Protein AF-Q9ALG6-F1 (afdb_monomer)

Structure (mmCIF, N/CA/C/O backbone):
data_AF-Q9ALG6-F1
#
_entry.id   AF-Q9ALG6-F1
#
loop_
_atom_site.group_PDB
_atom_site.id
_atom_site.type_symbol
_atom_site.label_atom_id
_atom_site.label_alt_id
_atom_site.label_comp_id
_atom_site.label_asym_id
_atom_site.label_entity_id
_atom_site.label_seq_id
_atom_site.pdbx_PDB_ins_code
_atom_site.Cartn_x
_atom_site.Cartn_y
_atom_site.Cartn_z
_atom_site.occupancy
_atom_site.B_iso_or_equiv
_atom_site.auth_seq_id
_atom_site.auth_comp_id
_atom_site.auth_asym_id
_atom_site.auth_atom_id
_atom_site.pdbx_PDB_model_num
ATOM 1 N N . ILE A 1 1 ? -3.244 8.779 3.032 1.00 97.69 1 ILE A N 1
ATOM 2 C CA . ILE A 1 1 ? -4.307 8.192 3.898 1.00 97.69 1 ILE A CA 1
ATOM 3 C C . ILE A 1 1 ? -5.654 8.780 3.487 1.00 97.69 1 ILE A C 1
ATOM 5 O O . ILE A 1 1 ? -5.703 9.960 3.162 1.00 97.69 1 ILE A O 1
ATOM 9 N N . ILE A 1 2 ? -6.731 7.988 3.468 1.00 98.56 2 ILE A N 1
ATOM 10 C CA . ILE A 1 2 ? -8.093 8.449 3.151 1.00 98.56 2 ILE A CA 1
ATOM 11 C C . ILE A 1 2 ? -9.007 8.186 4.352 1.00 98.56 2 ILE A C 1
ATOM 13 O O . ILE A 1 2 ? -9.319 7.035 4.659 1.00 98.56 2 ILE A O 1
ATOM 17 N N . GLY A 1 3 ? -9.448 9.254 5.018 1.00 98.38 3 GLY A N 1
ATOM 18 C CA . GLY A 1 3 ? -10.378 9.164 6.141 1.00 98.38 3 GLY A CA 1
ATOM 19 C C . GLY A 1 3 ? -11.777 8.725 5.698 1.00 98.38 3 GLY A C 1
ATOM 20 O O . GLY A 1 3 ? -12.337 9.259 4.738 1.00 98.38 3 GLY A O 1
ATOM 21 N N . ARG A 1 4 ? -12.351 7.758 6.413 1.00 98.62 4 ARG A N 1
ATOM 22 C CA . ARG A 1 4 ? -13.741 7.312 6.267 1.00 98.62 4 ARG A CA 1
ATOM 23 C C . ARG A 1 4 ? -14.350 7.045 7.640 1.00 98.62 4 ARG A C 1
ATOM 25 O O . ARG A 1 4 ? -13.661 6.517 8.514 1.00 98.62 4 ARG A O 1
ATOM 32 N N . TYR A 1 5 ? -15.628 7.387 7.765 1.00 98.56 5 TYR A N 1
ATOM 33 C CA . TYR A 1 5 ? -16.458 7.192 8.949 1.00 98.56 5 TYR A CA 1
ATOM 34 C C . TYR A 1 5 ? -17.792 6.588 8.515 1.00 98.56 5 TYR A C 1
ATOM 36 O O . TYR A 1 5 ? -18.331 7.005 7.484 1.00 98.56 5 TYR A O 1
ATOM 44 N N . CYS A 1 6 ? -18.314 5.612 9.258 1.00 98.12 6 CYS A N 1
ATOM 45 C CA . CYS A 1 6 ? -19.659 5.100 8.997 1.00 98.12 6 CYS A CA 1
ATOM 46 C C . CYS A 1 6 ? -20.723 6.099 9.481 1.00 98.12 6 CYS A C 1
ATOM 48 O O . CYS A 1 6 ? -20.524 6.797 10.477 1.00 98.12 6 CYS A O 1
ATOM 50 N N . ASP A 1 7 ? -21.873 6.136 8.817 1.00 98.38 7 ASP A N 1
ATOM 51 C CA . ASP A 1 7 ? -23.000 7.014 9.160 1.00 98.38 7 ASP A CA 1
ATOM 52 C C . ASP A 1 7 ? -23.850 6.497 10.339 1.00 98.38 7 ASP A C 1
ATOM 54 O O . ASP A 1 7 ? -24.670 7.235 10.884 1.00 98.38 7 ASP A O 1
ATOM 58 N N . GLN A 1 8 ? -23.627 5.251 10.775 1.00 98.25 8 GLN A N 1
ATOM 59 C CA . GLN A 1 8 ? -24.343 4.596 11.876 1.00 98.25 8 GLN A CA 1
ATOM 60 C C . GLN A 1 8 ? -23.394 4.045 12.963 1.00 98.25 8 GLN A C 1
ATOM 62 O O . GLN A 1 8 ? -23.413 2.846 13.261 1.00 98.25 8 GLN A O 1
ATOM 67 N N . PRO A 1 9 ? -22.583 4.894 13.625 1.00 98.00 9 PRO A N 1
ATOM 68 C CA . PRO A 1 9 ? -21.525 4.449 14.543 1.00 98.00 9 PRO A CA 1
ATOM 69 C C . PRO A 1 9 ? -22.042 3.744 15.802 1.00 98.00 9 PRO A C 1
ATOM 71 O O . PRO A 1 9 ? -21.320 2.962 16.409 1.00 98.00 9 PRO A O 1
ATOM 74 N N . LYS A 1 10 ? -23.300 3.978 16.199 1.00 98.12 10 LYS A N 1
ATOM 75 C CA . LYS A 1 10 ? -23.923 3.255 17.320 1.00 98.12 10 LYS A CA 1
ATOM 76 C C . LYS A 1 10 ? -24.298 1.818 16.952 1.00 98.12 10 LYS A C 1
ATOM 78 O O . LYS A 1 10 ? -24.231 0.947 17.810 1.00 98.12 10 LYS A O 1
ATOM 83 N N . MET A 1 11 ? -24.704 1.579 15.700 1.00 98.38 11 MET A N 1
ATOM 84 C CA . MET A 1 11 ? -25.036 0.234 15.214 1.00 98.38 11 MET A CA 1
ATOM 85 C C . MET A 1 11 ? -23.779 -0.547 14.821 1.00 98.38 11 MET A C 1
ATOM 87 O O . MET A 1 11 ? -23.721 -1.752 15.042 1.00 98.38 11 MET A O 1
ATOM 91 N N . PHE A 1 12 ? -22.763 0.139 14.287 1.00 98.31 12 PHE A N 1
ATOM 92 C CA . PHE A 1 12 ? -21.523 -0.474 13.806 1.00 98.31 12 PHE A CA 1
ATOM 93 C C . PHE A 1 12 ? -20.277 0.192 14.418 1.00 98.31 12 PHE A C 1
ATOM 95 O O . PHE A 1 12 ? -19.478 0.797 13.699 1.00 98.31 12 PHE A O 1
ATOM 102 N N . PRO A 1 13 ? -20.072 0.082 15.743 1.00 97.94 13 PRO A N 1
ATOM 103 C CA . PRO A 1 13 ? -18.983 0.784 16.426 1.00 97.94 13 PRO A CA 1
ATOM 104 C C . PRO A 1 13 ? -17.587 0.368 15.941 1.00 97.94 13 PRO A C 1
ATOM 106 O O . PRO A 1 13 ? -16.689 1.203 15.905 1.00 97.94 13 PRO A O 1
ATOM 109 N N . GLY A 1 14 ? -17.408 -0.881 15.492 1.00 97.81 14 GLY A N 1
ATOM 110 C CA . GLY A 1 14 ? -16.122 -1.388 14.990 1.00 97.81 14 GLY A CA 1
ATOM 111 C C . GLY A 1 14 ? -15.624 -0.737 13.693 1.00 97.81 14 GLY A C 1
ATOM 112 O O . GLY A 1 14 ? -14.458 -0.889 13.352 1.00 97.81 14 GLY A O 1
ATOM 113 N N . VAL A 1 15 ? -16.483 -0.001 12.978 1.00 98.25 15 VAL A N 1
ATOM 114 C CA . VAL A 1 15 ? -16.123 0.739 11.752 1.00 98.25 15 VAL A CA 1
ATOM 115 C C . VAL A 1 15 ? -16.491 2.221 11.846 1.00 98.25 15 VAL A C 1
ATOM 117 O O . VAL A 1 15 ? -16.595 2.909 10.828 1.00 98.25 15 VAL A O 1
ATOM 120 N N . ALA A 1 16 ? -16.675 2.732 13.072 1.00 98.38 16 ALA A N 1
ATOM 121 C CA . ALA A 1 16 ? -16.908 4.154 13.307 1.00 98.38 16 ALA A CA 1
ATOM 122 C C . ALA A 1 16 ? -15.798 4.999 12.663 1.00 98.38 16 ALA A C 1
ATOM 124 O O . ALA A 1 16 ? -16.094 5.973 11.976 1.00 98.38 16 ALA A O 1
ATOM 125 N N . HIS A 1 17 ? -14.544 4.562 12.808 1.00 98.69 17 HIS A N 1
ATOM 126 C CA . HIS A 1 17 ? -13.409 4.989 11.994 1.00 98.69 17 HIS A CA 1
ATOM 127 C C . HIS A 1 17 ? -12.962 3.798 11.147 1.00 98.69 17 HIS A C 1
ATOM 129 O O . HIS A 1 17 ? -12.770 2.702 11.670 1.00 98.69 17 HIS A O 1
ATOM 135 N N . PHE A 1 18 ? -12.805 4.003 9.841 1.00 98.69 18 PHE A N 1
ATOM 136 C CA . PHE A 1 18 ? -12.393 2.934 8.931 1.00 98.69 18 PHE A CA 1
ATOM 137 C C . PHE A 1 18 ? -11.503 3.476 7.812 1.00 98.69 18 PHE A C 1
ATOM 139 O O . PHE A 1 18 ? -11.839 3.469 6.627 1.00 98.69 18 PHE A O 1
ATOM 146 N N . HIS A 1 19 ? -10.374 4.049 8.216 1.00 98.81 19 HIS A N 1
ATOM 147 C CA . HIS A 1 19 ? -9.469 4.770 7.331 1.00 98.81 19 HIS A CA 1
ATOM 148 C C . HIS A 1 19 ? -8.710 3.827 6.398 1.00 98.81 19 HIS A C 1
ATOM 150 O O . HIS A 1 19 ? -8.310 2.731 6.783 1.00 98.81 19 HIS A O 1
ATOM 156 N N . THR A 1 20 ? -8.485 4.271 5.165 1.00 98.81 20 THR A N 1
ATOM 157 C CA . THR A 1 20 ? -7.667 3.546 4.191 1.00 98.81 20 THR A CA 1
ATOM 158 C C . THR A 1 20 ? -6.244 4.092 4.188 1.00 98.81 20 THR A C 1
ATOM 160 O O . THR A 1 20 ? -6.038 5.296 3.990 1.00 98.81 20 THR A O 1
ATOM 163 N N . VAL A 1 21 ? -5.259 3.210 4.325 1.00 98.88 21 VAL A N 1
ATOM 164 C CA . VAL A 1 21 ? -3.838 3.547 4.200 1.00 98.88 21 VAL A CA 1
ATOM 165 C C . VAL A 1 21 ? -3.332 3.002 2.866 1.00 98.88 21 VAL A C 1
ATOM 167 O O . VAL A 1 21 ? -3.574 1.849 2.515 1.00 98.88 21 VAL A O 1
ATOM 170 N N . ARG A 1 22 ? -2.702 3.876 2.075 1.00 98.88 22 ARG A N 1
ATOM 171 C CA . ARG A 1 22 ? -2.061 3.509 0.808 1.00 98.88 22 ARG A CA 1
ATOM 172 C C . ARG A 1 22 ? -0.587 3.303 1.098 1.00 98.88 22 ARG A C 1
ATOM 174 O O . ARG A 1 22 ? 0.027 4.219 1.635 1.00 98.88 22 ARG A O 1
ATOM 181 N N . VAL A 1 23 ? -0.064 2.140 0.748 1.00 98.75 23 VAL A N 1
ATOM 182 C CA . VAL A 1 23 ? 1.338 1.758 0.920 1.00 98.75 23 VAL A CA 1
ATOM 183 C C . VAL A 1 23 ? 1.955 1.626 -0.467 1.00 98.75 23 VAL A C 1
ATOM 185 O O . VAL A 1 23 ? 1.354 1.012 -1.356 1.00 98.75 23 VAL A O 1
ATOM 188 N N . ASN A 1 24 ? 3.122 2.235 -0.663 1.00 98.62 24 ASN A N 1
ATOM 189 C CA . ASN A 1 24 ? 3.806 2.218 -1.946 1.00 98.62 24 ASN A CA 1
ATOM 190 C C . ASN A 1 24 ? 4.197 0.777 -2.318 1.00 98.62 24 ASN A C 1
ATOM 192 O O . ASN A 1 24 ? 4.656 0.001 -1.478 1.00 98.62 24 ASN A O 1
ATOM 196 N N . GLN A 1 25 ? 3.971 0.390 -3.573 1.00 98.56 25 GLN A N 1
ATOM 197 C CA . GLN A 1 25 ? 4.277 -0.954 -4.059 1.00 98.56 25 GLN A CA 1
ATOM 198 C C . GLN A 1 25 ? 5.613 -0.988 -4.816 1.00 98.56 25 GLN A C 1
ATOM 200 O O . GLN A 1 25 ? 5.920 -0.042 -5.543 1.00 98.56 25 GLN A O 1
ATOM 205 N N . PRO A 1 26 ? 6.360 -2.107 -4.793 1.00 98.19 26 PRO A N 1
ATOM 206 C CA . PRO A 1 26 ? 7.478 -2.295 -5.708 1.00 98.19 26 PRO A CA 1
ATOM 207 C C . PRO A 1 26 ? 7.008 -2.252 -7.170 1.00 98.19 26 PRO A C 1
ATOM 209 O O . PRO A 1 26 ? 5.952 -2.795 -7.529 1.00 98.19 26 PRO A O 1
ATOM 212 N N . SER A 1 27 ? 7.820 -1.643 -8.036 1.00 98.12 27 SER A N 1
ATOM 213 C CA . SER A 1 27 ? 7.596 -1.614 -9.484 1.00 98.12 27 SER A CA 1
ATOM 214 C C . SER A 1 27 ? 7.332 -3.023 -10.029 1.00 98.12 27 SER A C 1
ATOM 216 O O . SER A 1 27 ? 8.011 -3.988 -9.690 1.00 98.12 27 SER A O 1
ATOM 218 N N . GLY A 1 28 ? 6.288 -3.175 -10.847 1.00 97.56 28 GLY A N 1
ATOM 219 C CA . GLY A 1 28 ? 5.892 -4.481 -11.389 1.00 97.56 28 GLY A CA 1
ATOM 220 C C . GLY A 1 28 ? 5.209 -5.438 -10.398 1.00 97.56 28 GLY A C 1
ATOM 221 O O . GLY A 1 28 ? 4.797 -6.514 -10.825 1.00 97.56 28 GLY A O 1
ATOM 222 N N . LYS A 1 29 ? 5.020 -5.054 -9.123 1.00 98.56 29 LYS A N 1
ATOM 223 C CA . LYS A 1 29 ? 4.296 -5.829 -8.092 1.00 98.56 29 LYS A CA 1
ATOM 224 C C . LYS A 1 29 ? 4.875 -7.233 -7.857 1.00 98.56 29 LYS A C 1
ATOM 226 O O . LYS A 1 29 ? 4.135 -8.195 -7.654 1.00 98.56 29 LYS A O 1
ATOM 231 N N . TYR A 1 30 ? 6.199 -7.348 -7.897 1.00 98.56 30 TYR A N 1
ATOM 232 C CA . TYR A 1 30 ? 6.907 -8.570 -7.522 1.00 98.56 30 TYR A CA 1
ATOM 233 C C . TYR A 1 30 ? 7.158 -8.587 -6.015 1.00 98.56 30 TYR A C 1
ATOM 235 O O . TYR A 1 30 ? 7.592 -7.588 -5.448 1.00 98.56 30 TYR A O 1
ATOM 243 N N . TYR A 1 31 ? 6.904 -9.730 -5.379 1.00 98.62 31 TYR A N 1
ATOM 244 C CA . TYR A 1 31 ? 7.027 -9.889 -3.933 1.00 98.62 31 TYR A CA 1
ATOM 245 C C . TYR A 1 31 ? 7.721 -11.192 -3.566 1.00 98.62 31 TYR A C 1
ATOM 247 O O . TYR A 1 31 ? 7.644 -12.184 -4.293 1.00 98.62 31 TYR A O 1
ATOM 255 N N . THR A 1 32 ? 8.333 -11.199 -2.386 1.00 98.69 32 THR A N 1
ATOM 256 C CA . THR A 1 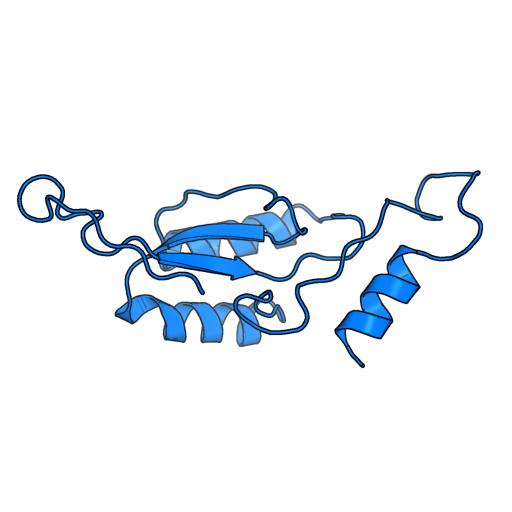32 ? 8.689 -12.424 -1.672 1.00 98.69 32 THR A CA 1
ATOM 257 C C . THR A 1 32 ? 7.591 -12.752 -0.661 1.00 98.69 32 THR A C 1
ATOM 259 O O . THR A 1 32 ? 6.899 -11.857 -0.171 1.00 98.69 32 THR A O 1
ATOM 262 N N . SER A 1 33 ? 7.424 -14.034 -0.324 1.00 98.62 33 SER A N 1
ATOM 263 C CA . SER A 1 33 ? 6.479 -14.440 0.725 1.00 98.62 33 SER A CA 1
ATOM 264 C C . SER A 1 33 ? 6.828 -13.817 2.074 1.00 98.62 33 SER A C 1
ATOM 266 O O . SER A 1 33 ? 5.925 -13.398 2.785 1.00 98.62 33 SER A O 1
ATOM 268 N N . LYS A 1 34 ? 8.126 -13.697 2.388 1.00 98.50 34 LYS A N 1
ATOM 269 C CA . LYS A 1 34 ? 8.625 -13.040 3.601 1.00 98.50 34 LYS A CA 1
ATOM 270 C C . LYS A 1 34 ? 8.060 -11.622 3.748 1.00 98.50 34 LYS A C 1
ATOM 272 O O . LYS A 1 34 ? 7.407 -11.345 4.742 1.00 98.50 34 LYS A O 1
ATOM 277 N N . PHE A 1 35 ? 8.230 -10.780 2.728 1.00 98.31 35 PHE A N 1
ATOM 278 C CA . PHE A 1 35 ? 7.743 -9.398 2.765 1.00 98.31 35 PHE A CA 1
ATOM 279 C C . PHE A 1 35 ? 6.215 -9.316 2.906 1.00 98.31 35 PHE A C 1
ATOM 281 O O . PHE A 1 35 ? 5.698 -8.481 3.641 1.00 98.31 35 PHE A O 1
ATOM 288 N N . LEU A 1 36 ? 5.470 -10.188 2.216 1.00 98.62 36 LEU A N 1
ATOM 289 C CA . LEU A 1 36 ? 4.009 -10.203 2.336 1.00 98.62 36 LEU A CA 1
ATOM 290 C C . LEU A 1 36 ? 3.543 -10.660 3.723 1.00 98.62 36 LEU A C 1
ATOM 292 O O . LEU A 1 36 ? 2.568 -10.117 4.226 1.00 98.62 36 LEU A O 1
ATOM 296 N N . LEU A 1 37 ? 4.225 -11.629 4.337 1.00 98.50 37 LEU A N 1
ATOM 297 C CA . LEU A 1 37 ? 3.927 -12.067 5.702 1.00 98.50 37 LEU A CA 1
ATOM 298 C C . LEU A 1 37 ? 4.197 -10.947 6.710 1.00 98.50 37 LEU A C 1
ATOM 300 O O . LEU A 1 37 ? 3.330 -10.663 7.526 1.00 98.50 37 LEU A O 1
ATOM 304 N N . GLU A 1 38 ? 5.330 -10.258 6.584 1.00 98.31 38 GLU A N 1
ATOM 305 C CA . GLU A 1 38 ? 5.675 -9.102 7.418 1.00 98.31 38 GLU A CA 1
ATOM 306 C C . GLU A 1 38 ? 4.644 -7.960 7.277 1.00 98.31 38 GLU A C 1
ATOM 308 O O . GLU A 1 38 ? 4.212 -7.384 8.275 1.00 98.31 38 GLU A O 1
ATOM 313 N N . LEU A 1 39 ? 4.161 -7.674 6.057 1.00 98.00 39 LEU A N 1
ATOM 314 C CA . LEU A 1 39 ? 3.062 -6.720 5.844 1.00 98.00 39 LEU A CA 1
ATOM 315 C C . LEU A 1 39 ? 1.740 -7.180 6.474 1.00 98.00 39 LEU A C 1
ATOM 317 O O . LEU A 1 39 ? 0.997 -6.348 6.996 1.00 98.00 39 LEU A O 1
ATOM 321 N N . CYS A 1 40 ? 1.421 -8.474 6.405 1.00 98.50 40 CYS A N 1
ATOM 322 C CA . CYS A 1 40 ? 0.226 -9.024 7.041 1.00 98.50 40 CYS A CA 1
ATOM 323 C C . CYS A 1 40 ? 0.307 -8.913 8.568 1.00 98.50 40 CYS A C 1
ATOM 325 O O . CYS A 1 40 ? -0.661 -8.479 9.180 1.00 98.50 40 CYS A O 1
ATOM 327 N N . GLU A 1 41 ? 1.448 -9.247 9.177 1.00 98.38 41 GLU A N 1
ATOM 328 C CA . GLU A 1 41 ? 1.675 -9.113 10.624 1.00 98.38 41 GLU A CA 1
ATOM 329 C C . GLU A 1 41 ? 1.550 -7.654 11.082 1.00 98.38 41 GLU A C 1
ATOM 331 O O . GLU A 1 41 ? 0.877 -7.361 12.073 1.00 98.38 41 GLU A O 1
ATOM 336 N N . LEU A 1 42 ? 2.131 -6.724 10.316 1.00 98.06 42 LEU A N 1
ATOM 337 C CA . LEU A 1 42 ? 1.994 -5.289 10.551 1.00 98.06 42 LEU A CA 1
ATOM 338 C C . LEU A 1 42 ? 0.525 -4.844 10.495 1.00 98.06 42 LEU A C 1
ATOM 340 O O . LEU A 1 42 ? 0.066 -4.079 11.347 1.00 98.06 42 LEU A O 1
ATOM 344 N N . TRP A 1 43 ? -0.220 -5.305 9.488 1.00 98.56 43 TRP A N 1
ATOM 345 C CA . TRP A 1 43 ? -1.607 -4.892 9.301 1.00 98.56 43 TRP A CA 1
ATOM 346 C C . TRP A 1 43 ? -2.570 -5.527 10.304 1.00 98.56 43 TRP A C 1
ATOM 348 O O . TRP A 1 43 ? -3.502 -4.860 10.744 1.00 98.56 43 TRP A O 1
ATOM 358 N N . GLU A 1 44 ? -2.320 -6.765 10.724 1.00 98.19 44 GLU A N 1
ATOM 359 C CA . GLU A 1 44 ? -3.055 -7.421 11.810 1.00 98.19 44 GLU A CA 1
ATOM 360 C C . GLU A 1 44 ? -2.882 -6.657 13.133 1.00 98.19 44 GLU A C 1
ATOM 362 O O . GLU A 1 44 ? -3.830 -6.494 13.897 1.00 98.19 44 GLU A O 1
ATOM 367 N N . LYS A 1 45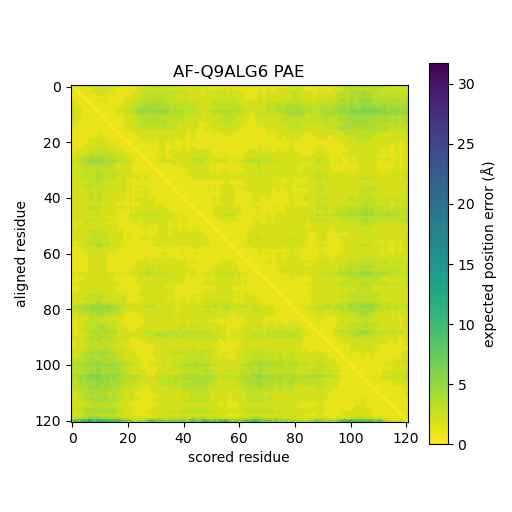 ? -1.679 -6.123 13.392 1.00 98.06 45 LYS A N 1
ATOM 368 C CA . LYS A 1 45 ? -1.378 -5.344 14.604 1.00 98.06 45 LYS A CA 1
ATOM 369 C C . LYS A 1 45 ? -2.114 -4.000 14.655 1.00 98.06 45 LYS A C 1
ATOM 371 O O . LYS A 1 45 ? -2.484 -3.549 15.739 1.00 98.06 45 LYS A O 1
ATOM 376 N N . HIS A 1 46 ? -2.288 -3.338 13.511 1.00 98.31 46 HIS A N 1
ATOM 377 C CA . HIS A 1 46 ? -2.719 -1.932 13.456 1.00 98.31 46 HIS A CA 1
ATOM 378 C C . HIS A 1 46 ? -4.030 -1.680 12.716 1.00 98.31 46 HIS A C 1
ATOM 380 O O . HIS A 1 46 ? -4.470 -0.534 12.629 1.00 98.31 46 HIS A O 1
ATOM 386 N N . GLY A 1 47 ? -4.652 -2.699 12.140 1.00 98.06 47 GLY A N 1
ATOM 387 C CA . GLY A 1 47 ? -5.762 -2.527 11.215 1.00 98.06 47 GLY A CA 1
ATOM 388 C C . GLY A 1 47 ? -6.794 -3.637 11.278 1.00 98.06 47 GLY A C 1
ATOM 389 O O . GLY A 1 47 ? -6.896 -4.392 12.237 1.00 98.06 47 GLY A O 1
ATOM 390 N N . SER A 1 48 ? -7.614 -3.695 10.236 1.00 98.38 48 SER A N 1
ATOM 391 C CA . SER A 1 48 ? -8.743 -4.621 10.131 1.00 98.38 48 SER A CA 1
ATOM 392 C C . SER A 1 48 ? -8.373 -6.021 9.627 1.00 98.38 48 SER A C 1
ATOM 394 O O . SER A 1 48 ? -9.254 -6.874 9.535 1.00 98.38 48 SER A O 1
ATOM 396 N N . GLY A 1 49 ? -7.133 -6.227 9.169 1.00 98.31 49 GLY A N 1
ATOM 397 C CA . GLY A 1 49 ? -6.725 -7.418 8.414 1.00 98.31 49 GLY A CA 1
ATOM 398 C C . GLY A 1 49 ? -7.214 -7.448 6.952 1.00 98.31 49 GLY A C 1
ATOM 399 O O . GLY A 1 49 ? -6.782 -8.292 6.169 1.00 98.31 49 GLY A O 1
ATOM 400 N N . LEU A 1 50 ? -8.074 -6.512 6.524 1.00 98.75 50 LEU A N 1
ATOM 401 C CA . LEU A 1 50 ? -8.594 -6.454 5.151 1.00 98.75 50 LEU A CA 1
ATOM 402 C C . LEU A 1 50 ? -7.686 -5.638 4.229 1.00 98.75 50 LEU A C 1
ATOM 404 O O . LEU A 1 50 ? -7.228 -4.553 4.595 1.00 98.75 50 LEU A O 1
ATOM 408 N N . THR A 1 51 ? -7.481 -6.116 3.001 1.00 98.75 51 THR A N 1
ATOM 409 C CA . THR A 1 51 ? -6.641 -5.435 2.008 1.00 98.75 51 THR A CA 1
ATOM 410 C C . THR A 1 51 ? -7.263 -5.419 0.612 1.00 98.75 51 THR A C 1
ATOM 412 O O . THR A 1 51 ? -8.093 -6.263 0.268 1.00 98.75 51 THR A O 1
ATOM 415 N N . ASN A 1 52 ? -6.833 -4.470 -0.226 1.00 98.81 52 ASN A N 1
ATOM 416 C CA . ASN A 1 52 ? -6.904 -4.621 -1.681 1.00 98.81 52 ASN A CA 1
ATOM 417 C C . ASN A 1 52 ? -5.482 -4.792 -2.229 1.00 98.81 52 ASN A C 1
ATOM 419 O O . ASN A 1 52 ? -4.613 -3.951 -2.002 1.00 98.81 52 ASN A O 1
ATOM 423 N N . MET A 1 53 ? -5.275 -5.854 -3.005 1.00 98.31 53 MET A N 1
ATOM 424 C CA . MET A 1 53 ? -4.019 -6.171 -3.691 1.00 98.31 53 MET A CA 1
ATOM 425 C C . MET A 1 53 ? -4.277 -6.133 -5.203 1.00 98.31 53 MET A C 1
ATOM 427 O O . MET A 1 53 ? -4.549 -7.160 -5.819 1.00 98.31 53 MET A O 1
ATOM 431 N N . HIS A 1 54 ? -4.334 -4.962 -5.839 1.00 98.75 54 HIS A N 1
ATOM 432 C CA . HIS A 1 54 ? -3.889 -3.622 -5.412 1.00 98.75 54 HIS A CA 1
ATOM 433 C C . HIS A 1 54 ? -4.980 -2.569 -5.647 1.00 98.75 54 HIS A C 1
ATOM 435 O O . HIS A 1 54 ? -6.007 -2.849 -6.266 1.00 98.75 54 HIS A O 1
ATOM 441 N N . GLY A 1 55 ? -4.752 -1.334 -5.202 1.00 98.25 55 GLY A N 1
ATOM 442 C CA . GLY A 1 55 ? -5.509 -0.180 -5.686 1.00 98.25 55 GLY A CA 1
ATOM 443 C C . GLY A 1 55 ? -5.248 0.068 -7.177 1.00 98.25 55 GLY A C 1
ATOM 444 O O . GLY A 1 55 ? -4.166 -0.230 -7.681 1.00 98.25 55 GLY A O 1
ATOM 445 N N . SER A 1 56 ? -6.214 0.654 -7.893 1.00 98.38 56 SER A N 1
ATOM 446 C CA . SER A 1 56 ? -6.125 0.828 -9.355 1.00 98.38 56 SER A CA 1
ATOM 447 C C . SER A 1 56 ? -4.913 1.642 -9.820 1.00 98.38 56 SER A C 1
ATOM 449 O O . SER A 1 56 ? -4.398 1.395 -10.905 1.00 98.38 56 SER A O 1
ATOM 451 N N . THR A 1 57 ? -4.439 2.594 -9.008 1.00 98.50 57 THR A N 1
ATOM 452 C CA . THR A 1 57 ? -3.209 3.353 -9.289 1.00 98.50 57 THR A CA 1
ATOM 453 C C . THR A 1 57 ? -1.957 2.476 -9.179 1.00 98.50 57 THR A C 1
ATOM 455 O O . THR A 1 57 ? -1.029 2.620 -9.969 1.00 98.50 57 THR A O 1
ATOM 458 N N . GLY A 1 58 ? -1.935 1.545 -8.222 1.00 98.62 58 GLY A N 1
ATOM 459 C CA . GLY A 1 58 ? -0.804 0.658 -7.970 1.00 98.62 58 GLY A CA 1
ATOM 460 C C . GLY A 1 58 ? -0.631 0.255 -6.510 1.00 98.62 58 GLY A C 1
ATOM 461 O O . GLY A 1 58 ? -0.139 -0.847 -6.283 1.00 98.62 58 GLY A O 1
ATOM 462 N N . ASP A 1 59 ? -1.066 1.105 -5.575 1.00 98.81 59 ASP A N 1
ATOM 463 C CA . ASP A 1 59 ? -0.781 0.986 -4.139 1.00 98.81 59 ASP A CA 1
ATOM 464 C C . ASP A 1 59 ? -1.234 -0.349 -3.539 1.00 98.81 59 ASP A C 1
ATOM 466 O O . ASP A 1 59 ? -2.298 -0.874 -3.888 1.00 98.81 59 ASP A O 1
ATOM 470 N N . ILE A 1 60 ? -0.487 -0.855 -2.559 1.00 98.88 60 ILE A N 1
ATOM 471 C CA . ILE A 1 60 ? -1.041 -1.801 -1.586 1.00 98.88 60 ILE A CA 1
ATOM 472 C C . ILE A 1 60 ? -2.040 -1.023 -0.726 1.00 98.88 60 ILE A C 1
ATOM 474 O O . ILE A 1 60 ? -1.767 0.098 -0.290 1.00 98.88 60 ILE A O 1
ATOM 478 N N . VAL A 1 61 ? -3.223 -1.592 -0.502 1.00 98.81 61 VAL A N 1
ATOM 479 C CA . VAL A 1 61 ? -4.284 -0.912 0.244 1.00 98.81 61 VAL A CA 1
ATOM 480 C C . VAL A 1 61 ? -4.567 -1.662 1.528 1.00 98.81 61 VAL A C 1
ATOM 482 O O . VAL A 1 61 ? -5.099 -2.768 1.502 1.00 98.81 61 VAL A O 1
ATOM 485 N N . PHE A 1 62 ? -4.277 -1.010 2.643 1.00 98.81 62 PHE A N 1
ATOM 486 C CA . PHE A 1 62 ? -4.703 -1.409 3.975 1.00 98.81 62 PHE A CA 1
ATOM 487 C C . PHE A 1 62 ? -6.071 -0.783 4.261 1.00 98.81 62 PHE A C 1
ATOM 489 O O . PHE A 1 62 ? -6.222 0.446 4.299 1.00 98.81 62 PHE A O 1
ATOM 496 N N . LEU A 1 63 ? -7.102 -1.625 4.363 1.00 98.81 63 LEU A N 1
ATOM 497 C CA . LEU A 1 63 ? -8.498 -1.202 4.336 1.00 98.81 63 LEU A CA 1
ATOM 498 C C . LEU A 1 63 ? -9.122 -1.215 5.731 1.00 98.81 63 LEU A C 1
ATOM 500 O O . LEU A 1 63 ? -9.748 -2.191 6.131 1.00 98.81 63 LEU A O 1
ATOM 504 N N . GLY A 1 64 ? -9.014 -0.099 6.443 1.00 98.75 64 GLY A N 1
ATOM 505 C CA . GLY A 1 64 ? -9.712 0.103 7.707 1.00 98.75 64 GLY A CA 1
ATOM 506 C C . GLY A 1 64 ? -8.789 0.053 8.912 1.00 98.75 64 GLY A C 1
ATOM 507 O O . GLY A 1 64 ? -8.349 -1.007 9.336 1.00 98.75 64 GLY A O 1
ATOM 508 N N . THR A 1 65 ? -8.543 1.223 9.480 1.00 98.75 65 THR A N 1
ATOM 509 C CA . THR A 1 65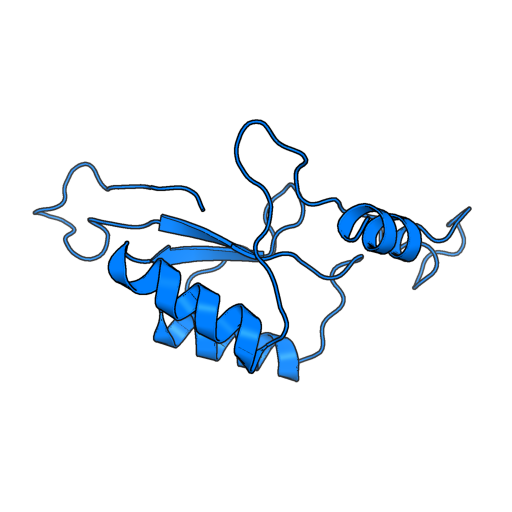 ? -7.934 1.423 10.797 1.00 98.75 65 THR A CA 1
ATOM 510 C C . THR A 1 65 ? -8.542 2.677 11.438 1.00 98.75 65 THR A C 1
ATOM 512 O O . THR A 1 65 ? -9.348 3.378 10.810 1.00 98.75 65 THR A O 1
ATOM 515 N N . THR A 1 66 ? -8.185 2.959 12.684 1.00 98.69 66 THR A N 1
ATOM 516 C CA . THR A 1 66 ? -8.599 4.149 13.430 1.00 98.69 66 THR A CA 1
ATOM 517 C C . THR A 1 66 ? -7.496 5.211 13.409 1.00 98.69 66 THR A C 1
ATOM 519 O O . THR A 1 66 ? -6.363 4.948 13.010 1.00 98.69 66 THR A O 1
ATOM 522 N N . THR A 1 67 ? -7.823 6.443 13.807 1.00 98.62 67 THR A N 1
ATOM 523 C CA . THR A 1 67 ? -6.876 7.571 13.787 1.00 98.62 67 THR A CA 1
ATOM 524 C C . THR A 1 67 ? -5.636 7.308 14.644 1.00 98.62 67 THR A C 1
ATOM 526 O O . THR A 1 67 ? -4.524 7.589 14.206 1.00 98.62 67 THR A O 1
ATOM 529 N N . ASP A 1 68 ? -5.821 6.728 15.830 1.00 98.44 68 ASP A N 1
ATOM 530 C CA . ASP A 1 68 ? -4.753 6.542 16.822 1.00 98.44 68 ASP A CA 1
ATOM 531 C C . ASP A 1 68 ? -3.701 5.511 16.385 1.00 98.44 68 ASP A C 1
ATOM 533 O O . ASP A 1 68 ? -2.578 5.518 16.881 1.00 98.44 68 ASP A O 1
ATOM 537 N N . HIS A 1 69 ? -4.043 4.650 15.423 1.00 98.44 69 HIS A N 1
ATOM 538 C CA . HIS A 1 69 ? -3.132 3.657 14.859 1.00 98.44 69 HIS A CA 1
ATOM 539 C C . HIS A 1 69 ? -2.353 4.162 13.637 1.00 98.44 69 HIS A C 1
ATOM 541 O O . HIS A 1 69 ? -1.441 3.472 13.194 1.00 98.44 69 HIS A O 1
ATOM 547 N N . LEU A 1 70 ? -2.651 5.351 13.094 1.00 98.69 70 LEU A N 1
ATOM 548 C CA . LEU A 1 70 ? -2.006 5.833 11.864 1.00 98.69 70 LEU A CA 1
ATOM 549 C C . LEU A 1 70 ? -0.501 6.076 12.038 1.00 98.69 70 LEU A C 1
ATOM 551 O O . LEU A 1 70 ? 0.288 5.584 11.235 1.00 98.69 70 LEU A O 1
ATOM 555 N N . GLU A 1 71 ? -0.107 6.807 13.081 1.00 98.62 71 GLU A N 1
ATOM 556 C CA . GLU A 1 71 ? 1.307 7.098 13.351 1.00 98.62 71 GLU A CA 1
ATOM 557 C C . GLU A 1 71 ? 2.082 5.848 13.813 1.00 98.62 71 GLU A C 1
ATOM 559 O O . GLU A 1 71 ? 3.152 5.597 13.260 1.00 98.62 71 GLU A O 1
ATOM 564 N N . PRO A 1 72 ? 1.565 4.996 14.730 1.00 98.50 72 PRO A N 1
ATOM 565 C CA . PRO A 1 72 ? 2.215 3.724 15.063 1.00 98.50 72 PRO A CA 1
ATOM 566 C C . PRO A 1 72 ? 2.405 2.795 13.860 1.00 98.50 72 PRO A C 1
ATOM 568 O O . PRO A 1 72 ? 3.468 2.199 13.705 1.00 98.50 72 PRO A O 1
ATOM 571 N N . LEU A 1 73 ? 1.398 2.698 12.986 1.00 98.56 73 LEU A N 1
ATOM 572 C CA . LEU A 1 73 ? 1.504 1.941 11.742 1.00 98.56 73 LEU A CA 1
ATOM 573 C C . LEU A 1 73 ? 2.603 2.510 10.842 1.00 98.56 73 LEU A C 1
ATOM 575 O O . LEU A 1 73 ? 3.389 1.744 10.295 1.00 98.56 73 LEU A O 1
ATOM 579 N N . PHE A 1 74 ? 2.646 3.832 10.662 1.00 98.75 74 PHE A N 1
ATOM 580 C CA . PHE A 1 74 ? 3.636 4.480 9.803 1.00 98.75 74 PHE A CA 1
ATOM 581 C C . PHE A 1 74 ? 5.062 4.337 10.349 1.00 98.75 74 PHE A C 1
ATOM 583 O O . PHE A 1 74 ? 5.994 4.082 9.583 1.00 98.75 74 PHE A O 1
ATOM 590 N N . TYR A 1 75 ? 5.228 4.435 11.668 1.00 98.62 75 TYR A N 1
ATOM 591 C CA . TYR A 1 75 ? 6.501 4.186 12.333 1.00 98.62 75 TYR A CA 1
ATOM 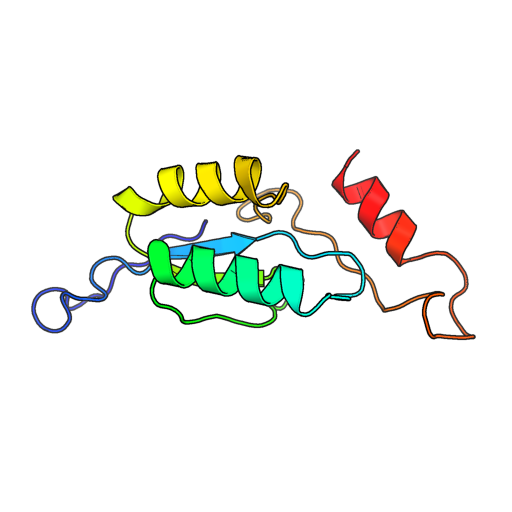592 C C . TYR A 1 75 ? 6.999 2.766 12.057 1.00 98.62 75 TYR A C 1
ATOM 594 O O . TYR A 1 75 ? 8.087 2.604 11.512 1.00 98.62 75 TYR A O 1
ATOM 602 N N . ASP A 1 76 ? 6.184 1.750 12.347 1.00 98.25 76 ASP A N 1
ATOM 603 C CA . ASP A 1 76 ? 6.568 0.352 12.138 1.00 98.25 76 ASP A CA 1
ATOM 604 C C . ASP A 1 76 ? 6.803 0.051 10.641 1.00 98.25 76 ASP A C 1
ATOM 606 O O . ASP A 1 76 ? 7.763 -0.628 10.282 1.00 98.25 76 ASP A O 1
ATOM 610 N N . LEU A 1 77 ? 5.981 0.605 9.739 1.00 98.12 77 LEU A N 1
ATOM 611 C CA . LEU A 1 77 ? 6.144 0.451 8.287 1.00 98.12 77 LEU A CA 1
ATOM 612 C C . LEU A 1 77 ? 7.513 0.962 7.800 1.00 98.12 77 LEU A C 1
ATOM 614 O O . LEU A 1 77 ? 8.170 0.309 6.987 1.00 98.12 77 LEU A O 1
ATOM 618 N N . THR A 1 78 ? 7.943 2.118 8.304 1.00 98.44 78 THR A N 1
ATOM 619 C CA . THR A 1 78 ? 9.198 2.762 7.892 1.00 98.44 78 THR A CA 1
ATOM 620 C C . THR A 1 78 ? 10.419 2.166 8.591 1.00 98.44 78 THR A C 1
ATOM 622 O O . THR A 1 78 ? 11.425 1.912 7.933 1.00 98.44 78 THR A O 1
ATOM 625 N N . HIS A 1 79 ? 10.341 1.903 9.897 1.00 97.94 79 HIS A N 1
ATOM 626 C CA . HIS A 1 79 ? 11.486 1.471 10.705 1.00 97.94 79 HIS A CA 1
ATOM 627 C C . HIS A 1 79 ? 11.747 -0.035 10.616 1.00 97.94 79 HIS A C 1
ATOM 629 O O . HIS A 1 79 ? 12.906 -0.443 10.609 1.00 97.94 79 HIS A O 1
ATOM 635 N N . GLU A 1 80 ? 10.696 -0.852 10.507 1.00 96.44 80 GLU A N 1
ATOM 636 C CA . GLU A 1 80 ? 10.833 -2.313 10.484 1.00 96.44 80 GLU A CA 1
ATOM 637 C C . GLU A 1 80 ? 10.856 -2.867 9.054 1.00 96.44 80 GLU A C 1
ATOM 639 O O . GLU A 1 80 ? 11.605 -3.800 8.766 1.00 96.44 80 GLU A O 1
ATOM 644 N N . LEU A 1 81 ? 10.061 -2.294 8.135 1.00 96.25 81 LEU A N 1
ATOM 645 C CA . LEU A 1 81 ? 9.908 -2.826 6.769 1.00 96.25 81 LEU A CA 1
ATOM 646 C C . LEU A 1 81 ? 10.593 -1.996 5.681 1.00 96.25 81 LEU A C 1
ATOM 648 O O . LEU A 1 81 ? 10.578 -2.411 4.519 1.00 96.25 81 LEU A O 1
ATOM 652 N N . ASN A 1 82 ? 11.190 -0.850 6.032 1.00 97.44 82 ASN A N 1
ATOM 653 C CA . ASN A 1 82 ? 11.795 0.087 5.081 1.00 97.44 82 ASN A CA 1
ATOM 654 C C . ASN A 1 82 ? 10.855 0.381 3.893 1.00 97.44 82 ASN A C 1
ATOM 656 O O . ASN A 1 82 ? 11.242 0.295 2.725 1.00 97.44 82 ASN A O 1
ATOM 660 N N . GLN A 1 83 ? 9.586 0.644 4.209 1.00 98.06 83 GLN A N 1
ATOM 661 C CA . GLN A 1 83 ? 8.527 0.895 3.241 1.00 98.06 83 GLN A CA 1
ATOM 662 C C . GLN A 1 83 ? 7.847 2.236 3.531 1.00 98.06 83 GLN A C 1
ATOM 664 O O . GLN A 1 83 ? 7.821 2.687 4.673 1.00 98.06 83 GLN A O 1
ATOM 669 N N . ASP A 1 84 ? 7.282 2.861 2.497 1.00 98.56 84 ASP A N 1
ATOM 670 C CA . ASP A 1 84 ? 6.655 4.180 2.604 1.00 98.56 84 ASP A CA 1
ATOM 671 C C . ASP A 1 84 ? 5.184 4.172 2.150 1.00 98.56 84 ASP A C 1
ATOM 673 O O . ASP A 1 84 ? 4.656 3.205 1.586 1.00 98.56 84 ASP A O 1
ATOM 677 N N . LEU A 1 85 ? 4.492 5.272 2.423 1.00 98.75 85 LEU A N 1
ATOM 678 C CA . LEU A 1 85 ? 3.124 5.516 2.010 1.00 98.75 85 LEU A CA 1
ATOM 679 C C . LEU A 1 85 ? 3.033 5.869 0.522 1.00 98.75 85 LEU A C 1
ATOM 681 O O . LEU A 1 85 ? 3.925 6.446 -0.089 1.00 98.75 85 LEU A O 1
ATOM 685 N N . GLY A 1 86 ? 1.876 5.559 -0.051 1.00 98.62 86 GLY A N 1
ATOM 686 C CA . GLY A 1 86 ? 1.485 5.994 -1.385 1.00 98.62 86 GLY A CA 1
ATOM 687 C C . GLY A 1 86 ? 0.792 7.362 -1.403 1.00 98.62 86 GLY A C 1
ATOM 688 O O . GLY A 1 86 ? 0.354 7.903 -0.381 1.00 98.62 86 GLY A O 1
ATOM 689 N N . GLY A 1 87 ? 0.607 7.909 -2.606 1.00 98.38 87 GLY A N 1
ATOM 690 C CA . GLY A 1 87 ? 0.053 9.250 -2.814 1.00 98.38 87 GLY A CA 1
ATOM 691 C C . GLY A 1 87 ? -1.483 9.347 -2.757 1.00 98.38 87 GLY A C 1
ATOM 692 O O . GLY A 1 87 ? -2.231 8.506 -3.274 1.00 98.38 87 GLY A O 1
ATOM 693 N N . SER A 1 88 ? -1.990 10.448 -2.195 1.00 98.12 88 SER A N 1
ATOM 694 C CA . SER A 1 88 ? -3.404 10.859 -2.264 1.00 98.12 88 SER A CA 1
ATOM 695 C C . SER A 1 88 ? -3.573 12.375 -2.139 1.00 98.12 88 SER A C 1
ATOM 697 O O . SER A 1 88 ? -2.821 12.996 -1.398 1.00 98.12 88 SER A O 1
ATOM 699 N N . GLY A 1 89 ? -4.598 12.952 -2.778 1.00 98.25 89 GLY A N 1
ATOM 700 C CA . GLY A 1 89 ? -4.846 14.404 -2.785 1.00 98.25 89 GLY A CA 1
ATOM 701 C C . GLY A 1 89 ? -4.363 15.085 -4.070 1.00 98.25 89 GLY A C 1
ATOM 702 O O . GLY 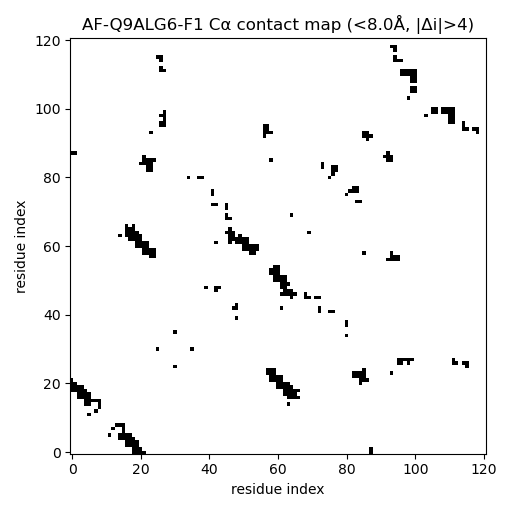A 1 89 ? -4.191 14.421 -5.092 1.00 98.25 89 GLY A O 1
ATOM 703 N N . SER A 1 90 ? -4.188 16.403 -4.056 1.00 98.31 90 SER A N 1
ATOM 704 C CA . SER A 1 90 ? -3.686 17.163 -5.214 1.00 98.31 90 SER A CA 1
ATOM 705 C C . SER A 1 90 ? -2.157 17.119 -5.275 1.00 98.31 90 SER A C 1
ATOM 707 O O . SER A 1 90 ? -1.489 18.103 -4.980 1.00 98.31 90 SER A O 1
ATOM 709 N N . ASN A 1 91 ? -1.611 15.950 -5.604 1.00 98.31 91 ASN A N 1
ATOM 710 C CA . ASN A 1 91 ? -0.177 15.658 -5.651 1.00 98.31 91 ASN A CA 1
ATOM 711 C C . ASN A 1 91 ? 0.168 14.676 -6.779 1.00 98.31 91 ASN A C 1
ATOM 7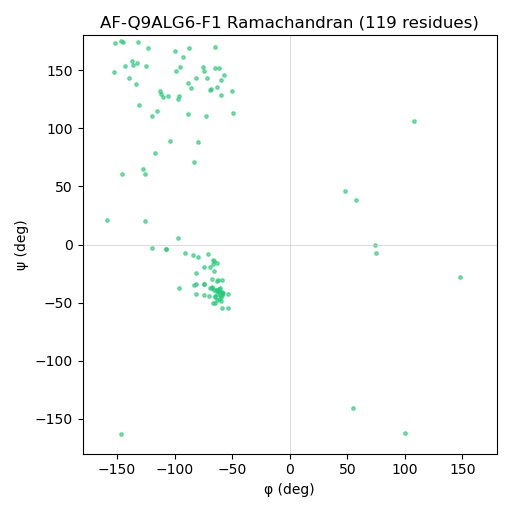13 O O . ASN A 1 91 ? -0.724 14.115 -7.426 1.00 98.31 91 ASN A O 1
ATOM 717 N N . LEU A 1 92 ? 1.470 14.446 -6.977 1.00 98.25 92 LEU A N 1
ATOM 718 C CA . LEU A 1 92 ? 1.941 13.276 -7.705 1.00 98.25 92 LEU A CA 1
ATOM 719 C C . LEU A 1 92 ? 1.448 12.022 -6.974 1.00 98.25 92 LEU A C 1
ATOM 721 O O . LEU A 1 92 ? 1.575 11.891 -5.756 1.00 98.25 92 LEU A O 1
ATOM 725 N N . ARG A 1 93 ? 0.809 11.129 -7.723 1.00 98.69 93 ARG A N 1
ATOM 726 C CA . ARG A 1 93 ? 0.333 9.845 -7.208 1.00 98.69 93 ARG A CA 1
ATOM 727 C C . ARG A 1 93 ? 1.392 8.788 -7.440 1.00 98.69 93 ARG A C 1
ATOM 729 O O . ARG A 1 93 ? 2.238 8.966 -8.308 1.00 98.69 93 ARG A O 1
ATOM 736 N N . THR A 1 94 ? 1.279 7.687 -6.711 1.00 98.75 94 THR A N 1
ATOM 737 C CA . THR A 1 94 ? 2.162 6.529 -6.823 1.00 98.75 94 THR A CA 1
ATOM 738 C C . THR A 1 94 ? 2.309 6.094 -8.283 1.00 98.75 94 THR A C 1
ATOM 740 O O . THR A 1 94 ? 1.318 5.657 -8.881 1.00 98.75 94 THR A O 1
ATOM 743 N N . PRO A 1 95 ? 3.500 6.232 -8.888 1.00 98.69 95 PRO A N 1
ATOM 744 C CA . PRO A 1 95 ? 3.742 5.728 -10.228 1.00 98.69 95 PRO A CA 1
ATOM 745 C C . PRO A 1 95 ? 3.552 4.208 -10.281 1.00 98.69 95 PRO A C 1
ATOM 747 O O . PRO A 1 95 ? 3.731 3.487 -9.295 1.00 98.69 95 PRO A O 1
ATOM 750 N N . SER A 1 96 ? 3.174 3.694 -11.447 1.00 98.56 96 SER A N 1
ATOM 751 C CA . SER A 1 96 ? 3.139 2.256 -11.689 1.00 98.56 96 SER A CA 1
ATOM 752 C C . SER A 1 96 ? 3.574 1.931 -13.110 1.00 98.56 96 SER A C 1
ATOM 754 O O . SER A 1 96 ? 3.456 2.740 -14.029 1.00 98.56 96 SER A O 1
ATOM 756 N N . ALA A 1 97 ? 4.103 0.724 -13.284 1.00 98.50 97 ALA A N 1
ATOM 757 C CA . ALA A 1 97 ? 4.599 0.241 -14.561 1.00 98.50 97 ALA A CA 1
ATOM 758 C C . ALA A 1 97 ? 4.074 -1.160 -14.862 1.00 98.50 97 ALA A C 1
ATOM 760 O O . ALA A 1 97 ? 3.749 -1.941 -13.960 1.00 98.50 97 ALA A O 1
ATOM 761 N N . CYS A 1 9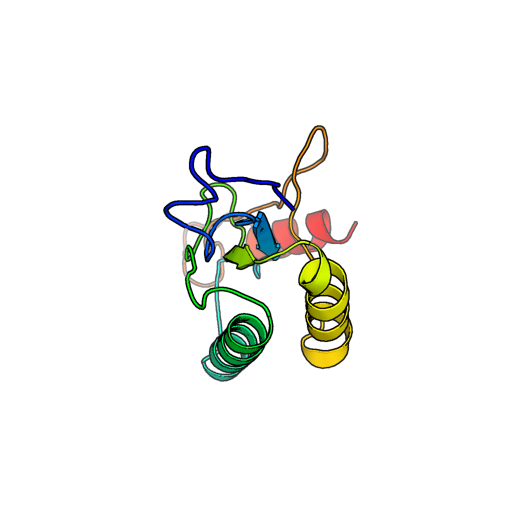8 ? 4.039 -1.491 -16.155 1.00 98.56 98 CYS A N 1
ATOM 762 C CA . CYS A 1 98 ? 3.930 -2.879 -16.576 1.00 98.56 98 CYS A CA 1
ATOM 763 C C . CYS A 1 98 ? 5.183 -3.660 -16.143 1.00 98.56 98 CYS A C 1
ATOM 765 O O . CYS A 1 98 ? 6.196 -3.086 -15.735 1.00 98.56 98 CYS A O 1
ATOM 767 N N . LEU A 1 99 ? 5.131 -4.985 -16.276 1.00 98.44 99 LEU A N 1
ATOM 768 C CA . LEU A 1 99 ? 6.251 -5.849 -15.900 1.00 98.44 99 LEU A CA 1
ATOM 769 C C . LEU A 1 99 ? 7.528 -5.606 -16.735 1.00 98.44 99 LEU A C 1
ATOM 771 O O . LEU A 1 99 ? 8.610 -5.982 -16.307 1.00 98.44 99 LEU A O 1
ATOM 775 N N . GLY A 1 100 ? 7.450 -4.925 -17.881 1.00 98.50 100 GLY A N 1
ATOM 776 C CA . GLY A 1 100 ? 8.637 -4.491 -18.620 1.00 98.50 100 GLY A CA 1
ATOM 777 C C . GLY A 1 100 ? 9.607 -5.624 -18.962 1.00 98.50 100 GLY A C 1
ATOM 778 O O . GLY A 1 100 ? 9.204 -6.740 -19.296 1.00 98.50 100 GLY A O 1
ATOM 779 N N . LYS A 1 101 ? 10.907 -5.334 -18.861 1.00 98.38 101 LYS A N 1
ATOM 780 C CA . LYS A 1 101 ? 11.981 -6.278 -19.203 1.00 98.38 101 LYS A CA 1
ATOM 781 C C . LYS A 1 101 ? 12.064 -7.492 -18.277 1.00 98.38 101 LYS A C 1
ATOM 783 O O . LYS A 1 101 ? 12.711 -8.464 -18.650 1.00 98.38 101 LYS A O 1
ATOM 788 N N . SER A 1 102 ? 11.395 -7.486 -17.117 1.00 98.44 102 SER A N 1
ATOM 789 C CA . SER A 1 102 ? 11.461 -8.621 -16.186 1.00 98.44 102 SER A CA 1
ATOM 790 C C . SER A 1 102 ? 10.885 -9.905 -16.787 1.00 98.44 102 SER A C 1
ATOM 792 O O . SER A 1 102 ? 11.316 -11.000 -16.429 1.00 98.44 102 SER A O 1
ATOM 794 N N . ARG A 1 103 ? 9.884 -9.790 -17.675 1.00 98.44 103 ARG A N 1
ATOM 795 C CA . ARG A 1 103 ? 9.213 -10.952 -18.281 1.00 98.44 103 ARG A CA 1
ATOM 796 C C . ARG A 1 103 ? 8.479 -10.659 -19.598 1.00 98.44 103 ARG A C 1
ATOM 798 O O . ARG A 1 103 ? 7.563 -11.398 -19.950 1.00 98.44 103 ARG A O 1
ATOM 805 N N . CYS A 1 104 ? 8.817 -9.585 -20.312 1.00 98.44 104 CYS A N 1
ATOM 806 C CA . CYS A 1 104 ? 8.248 -9.285 -21.629 1.00 98.44 104 CYS A CA 1
ATOM 807 C C . CYS A 1 104 ? 9.350 -8.962 -22.643 1.00 98.44 104 CYS A C 1
ATOM 809 O O . CYS A 1 104 ? 10.074 -7.979 -22.501 1.00 98.44 104 CYS A O 1
ATOM 811 N N . GLN A 1 105 ? 9.420 -9.750 -23.717 1.00 98.12 105 GLN A N 1
ATOM 812 C CA . GLN A 1 105 ? 10.340 -9.550 -24.840 1.00 98.12 105 GLN A CA 1
ATOM 813 C C . GLN A 1 105 ? 9.996 -8.333 -25.718 1.00 98.12 105 GLN A C 1
ATOM 815 O O . GLN A 1 105 ? 10.772 -7.977 -26.598 1.00 98.12 105 GLN A O 1
ATOM 820 N N . PHE A 1 106 ? 8.841 -7.695 -25.496 1.00 98.62 106 PHE A N 1
ATOM 821 C CA . PHE A 1 106 ? 8.411 -6.483 -26.207 1.00 98.62 106 PHE A CA 1
ATOM 822 C C . PHE A 1 106 ? 8.714 -5.189 -25.438 1.00 98.62 106 PHE A C 1
ATOM 824 O O . PHE A 1 106 ? 8.299 -4.111 -25.854 1.00 98.62 106 PHE A O 1
ATOM 831 N N . ALA A 1 107 ? 9.406 -5.271 -24.299 1.00 98.44 107 ALA A N 1
ATOM 832 C CA . ALA A 1 107 ? 9.761 -4.094 -23.519 1.00 98.44 107 ALA A CA 1
ATOM 833 C C . ALA A 1 107 ? 10.876 -3.285 -24.204 1.00 98.44 107 ALA A C 1
ATOM 835 O O . ALA A 1 107 ? 12.034 -3.698 -24.238 1.00 98.44 107 ALA A O 1
ATOM 836 N N . CYS A 1 108 ? 10.535 -2.098 -24.709 1.00 98.56 108 CYS A N 1
ATOM 837 C CA . CYS A 1 108 ? 11.481 -1.222 -25.411 1.00 98.56 108 CYS A CA 1
ATOM 838 C C . CYS A 1 108 ? 12.477 -0.503 -24.481 1.00 98.56 108 CYS A C 1
ATOM 840 O O . CYS A 1 108 ? 13.516 -0.034 -24.934 1.00 98.56 108 CYS A O 1
ATOM 842 N N . TYR A 1 109 ? 12.181 -0.406 -23.185 1.00 98.56 109 TYR A N 1
ATOM 843 C CA . TYR A 1 109 ? 13.044 0.191 -22.163 1.00 98.56 109 TYR A CA 1
ATOM 844 C C . TYR A 1 109 ? 12.771 -0.458 -20.800 1.00 98.56 109 TYR A C 1
ATOM 846 O O . TYR A 1 109 ? 11.880 -1.303 -20.679 1.00 98.56 109 TYR A O 1
ATOM 854 N N . ASP A 1 110 ? 13.572 -0.122 -19.788 1.00 98.50 110 ASP A N 1
ATOM 855 C CA . ASP A 1 110 ? 13.345 -0.621 -18.432 1.00 98.50 110 ASP A CA 1
ATOM 856 C C . ASP A 1 110 ? 12.244 0.186 -17.728 1.00 98.50 110 ASP A C 1
ATOM 858 O O . ASP A 1 110 ? 12.492 1.213 -17.096 1.00 98.50 110 ASP A O 1
ATOM 862 N N . SER A 1 111 ? 10.994 -0.249 -17.902 1.00 98.69 111 SER A N 1
ATOM 863 C CA . SER A 1 111 ? 9.835 0.439 -17.330 1.00 98.69 111 SER A CA 1
ATOM 864 C C . SER A 1 111 ? 9.783 0.369 -15.807 1.00 98.69 111 SER A C 1
ATOM 866 O O . SER A 1 111 ? 9.235 1.280 -15.191 1.00 98.69 111 SER A O 1
ATOM 868 N N . GLN A 1 112 ? 10.317 -0.695 -15.198 1.00 98.69 112 GLN A N 1
ATOM 869 C CA . GLN A 1 112 ? 10.315 -0.835 -13.743 1.00 98.69 112 GLN A CA 1
ATOM 870 C C . GLN A 1 112 ? 11.345 0.093 -13.110 1.00 98.69 112 GLN A C 1
ATOM 872 O O . GLN A 1 112 ? 11.009 0.777 -12.144 1.00 98.69 112 GLN A O 1
ATOM 877 N N . GLU A 1 113 ? 12.541 0.164 -13.699 1.00 98.50 113 GLU A N 1
ATOM 878 C CA . GLU A 1 113 ? 13.602 1.064 -13.250 1.00 98.50 113 GLU A CA 1
ATOM 879 C C . GLU A 1 113 ? 13.179 2.526 -13.389 1.00 98.50 113 GLU A C 1
ATOM 881 O O . GLU A 1 113 ? 13.245 3.281 -12.427 1.00 98.50 113 GLU A O 1
ATOM 886 N N . ALA A 1 114 ? 12.634 2.918 -14.545 1.00 98.62 114 ALA A N 1
ATOM 887 C CA . ALA A 1 114 ? 12.133 4.278 -14.735 1.00 98.62 114 ALA A CA 1
ATOM 888 C C . ALA A 1 114 ? 11.033 4.637 -13.718 1.00 98.62 114 ALA A C 1
ATOM 890 O O . ALA A 1 114 ? 11.027 5.736 -13.174 1.00 98.62 114 ALA A O 1
ATOM 891 N N . CYS A 1 115 ? 10.117 3.706 -13.433 1.00 98.69 115 CYS A N 1
ATOM 892 C CA . CYS A 1 115 ? 9.077 3.898 -12.423 1.00 98.69 115 CYS A CA 1
ATOM 893 C C . CYS A 1 115 ? 9.668 4.063 -11.019 1.00 98.69 115 CYS A C 1
ATOM 895 O O . CYS A 1 115 ? 9.224 4.933 -10.276 1.00 98.69 115 CYS A O 1
ATOM 897 N N . PHE A 1 116 ? 10.667 3.252 -10.662 1.00 98.56 116 PHE A N 1
ATOM 898 C CA . PHE A 1 116 ? 11.323 3.325 -9.361 1.00 98.56 116 PHE A CA 1
ATOM 899 C C . PHE A 1 116 ? 12.095 4.637 -9.198 1.00 98.56 116 PHE A C 1
ATOM 901 O O . PHE A 1 116 ? 11.875 5.346 -8.221 1.00 98.56 116 PHE A O 1
ATOM 908 N N . GLN A 1 117 ? 12.929 5.001 -10.173 1.00 98.56 117 GLN A N 1
ATOM 909 C CA . GLN A 1 117 ? 13.734 6.223 -10.128 1.00 98.56 117 GLN A CA 1
ATOM 910 C C . GLN A 1 117 ? 12.850 7.468 -10.026 1.00 98.56 117 GLN A C 1
ATOM 912 O O . GLN A 1 117 ? 13.015 8.255 -9.109 1.00 98.56 117 GLN A O 1
ATOM 917 N N . MET A 1 118 ? 11.813 7.587 -10.863 1.00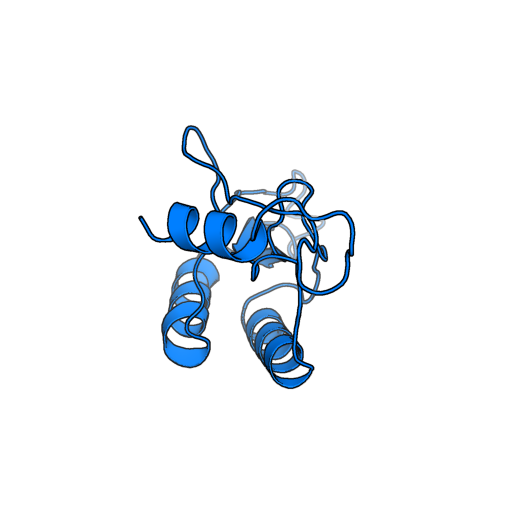 98.25 118 MET A N 1
ATOM 918 C CA . MET A 1 118 ? 10.886 8.730 -10.799 1.00 98.25 118 MET A CA 1
ATOM 919 C C . MET A 1 118 ? 10.042 8.778 -9.516 1.00 98.25 118 MET A C 1
ATOM 921 O O . MET A 1 118 ? 9.431 9.802 -9.234 1.00 98.25 118 MET A O 1
ATOM 925 N N . THR A 1 119 ? 9.949 7.676 -8.765 1.00 98.44 119 THR A N 1
ATOM 926 C CA . THR A 1 119 ? 9.289 7.676 -7.450 1.00 98.44 119 THR A CA 1
ATOM 927 C C . THR A 1 119 ? 10.219 8.203 -6.350 1.00 98.44 119 THR A C 1
ATOM 929 O O . THR A 1 119 ? 9.721 8.674 -5.334 1.00 98.44 119 THR A O 1
ATOM 932 N N . ASN A 1 120 ? 11.541 8.121 -6.543 1.00 97.19 120 ASN A N 1
ATOM 933 C CA . ASN A 1 120 ? 12.563 8.500 -5.559 1.00 97.19 120 ASN A CA 1
ATOM 934 C C . ASN A 1 120 ? 13.307 9.807 -5.896 1.00 97.19 120 ASN A C 1
ATOM 936 O O . ASN A 1 120 ? 14.162 10.219 -5.114 1.00 97.19 120 ASN A O 1
ATOM 940 N N . GLU A 1 121 ? 13.023 10.412 -7.049 1.00 93.06 121 GLU A N 1
ATOM 941 C CA . GLU A 1 121 ? 13.558 11.715 -7.472 1.00 93.06 121 GLU A CA 1
ATOM 942 C C . GLU A 1 121 ? 12.916 12.869 -6.687 1.00 93.06 121 GLU A C 1
ATOM 944 O O . GLU A 1 121 ? 13.671 13.740 -6.198 1.00 93.06 121 GLU A O 1
#

Nearest PDB structures (foldseek):
  2xsj-assembly1_D  TM=1.005E+00  e=3.428E-17  Desulfomicrobium norvegicum
  2v4j-assembly1_D  TM=1.004E+00  e=7.726E-17  Nitratidesulfovibrio vulgaris str. Hildenborough
  3or1-assembly1_D  TM=1.004E+00  e=1.356E-16  Megalodesulfovibrio gigas
  3mm5-assembly1_D  TM=9.866E-01  e=9.605E-14  Archaeoglobus fulgidus
  3ab4-assembly3_K  TM=4.546E-01  e=2.795E+00  Corynebacterium glutamicum

Mean predicted aligned error: 2.11 Å

Solvent-accessible surface area (backbone atoms only — not comparable to full-atom values): 6899 Å² total; per-residue (Å²): 101,47,86,42,64,50,96,51,39,88,85,41,58,90,40,33,44,36,24,34,41,37,29,54,55,58,57,49,72,70,81,54,70,65,61,54,50,54,51,47,55,54,34,54,76,42,38,66,68,44,69,41,94,55,40,93,69,46,27,37,28,44,50,23,26,46,79,84,33,49,63,60,44,51,50,49,36,40,75,75,65,72,44,57,70,29,51,72,76,100,62,82,56,53,68,63,39,61,58,24,62,84,81,37,98,81,44,90,54,62,39,31,59,54,36,48,50,71,70,73,110

Secondary structure (DSSP, 8-state):
-B--B-S-TTT-GGGSB--EEEEPPPGGG---HHHHHHHHHHHHHHS-S-EEE--TTS-EEEE---GGGHHHHHHHHHHTT---BPP-SSS--------GGGT-TT-SS-HHHHHHHHHH-

Organism: NCBI:txid151097

pLDDT: mean 98.36, std 0.63, range [93.06, 98.88]

Sequence (121 aa):
IIGRYCDQPKMFPGVAHFHTVRVNQPSGKYYTSKFLLELCELWEKHGSGLTNMHGSTGDIVFLGTTTDHLEPLFYDLTHELNQDLGGSGSNLRTPSACLGKSRCQFACYDSQEACFQMTNE

InterPro domains:
  IPR005117 Nitrite/Sulfite reductase ferredoxin-like do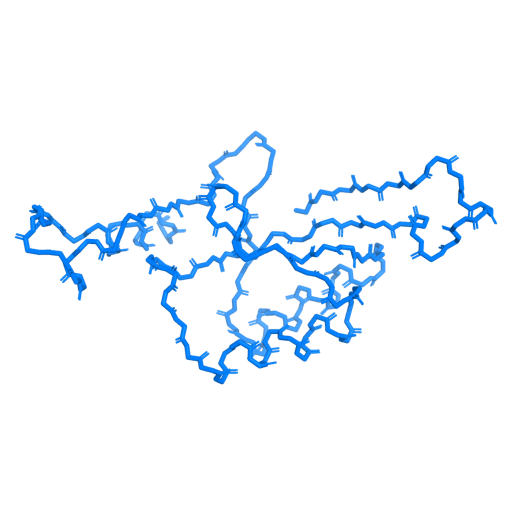main [PF03460] (16-76)
  IPR036136 Nitrite/Sulfite reductase ferredoxin-like domain superfamily [SSF55124] (1-89)
  IPR045854 Nitrite and sulphite reductase 4Fe-4S domain-like superfamily [SSF56014] (90-120)

Foldseek 3Di:
DAWDADPCCVVPVQVRTKGKFWWAAQAQNDDDPVLVVLVLVLLVVFADSDWDCVPPQHTTINIGGHPVSPVVSQCCCCVVNVTHTFDDDPDDTQHYFHNAPVPDPPRPDRRSVVSVVVVVD

Radius of gyration: 16.08 Å; Cα contacts (8 Å, |Δi|>4): 197; chains: 1; bounding box: 39×32×44 Å